Protein AF-J2A349-F1 (afdb_monomer)

Sequence (152 aa):
MTYRTTPDVPEAPQGTGTRPITNGETHMSEGTAPAAGDATSVADEAARERLRYLRGSIDNLDAALVHLLAERFKCTQQVGELKARHHLPPADPAREAAQIERLRRLAEDAKLDPAFAEKFLNFIIGEVVRHHRAIADRTQEGAAEPAEPAAG

pLDDT: mean 80.81, std 19.62, range [42.81, 98.56]

Radius of gyration: 34.26 Å; Cα contacts (8 Å, |Δi|>4): 51; chains: 1; bounding box: 74×51×106 Å

Organism: NCBI:txid1160718

InterPro domains:
  IPR002701 Chorismate mutase II, prokaryotic-type [PF01817] (54-132)
  IPR002701 Chorismate mutase II, prokaryotic-type [PS51168] (45-136)
  IPR002701 Chorismate mutase II, prokaryotic-type [SM00830] (55-135)
  IPR010951 Chorismate mutase, bacteria [TIGR01795] (48-138)
  IPR036263 Chorismate mutase type II superfamily [SSF48600] (58-144)
  IPR036979 Chorismate mutase domain superfamily [G3DSA:1.20.59.10] (39-146)
  IPR051331 Chorismate mutase-related enzymes [PTHR38041] (49-147)

Mean predicted aligned error: 15.15 Å

Secondary structure (DSSP, 8-state):
--------PPPPPP------------------PPPHHHHHHHHHHHHHHHHHHHHHHHHHHHHHHHHHHHHHHHHHHHHHHHHHHTT--S--HHHHHHHHHHHHHHHHHTT--HHHHHHHHHHHHHHHHHHHHHHHHHHHHHT-SPPPP---

Foldseek 3Di:
DDDDDDDDDDDDDDDDDDDDDDDDDPPPPPPPDPDPVVVVVVVVVVVVVVVVVVVVVVVVVVVVVVVVLVVVLVVLLVVLLVCLVVVHQLDDVVVLVVVLVVQLVVCVVVVHHSVVSSVVSVVSSVVSSVSSVVSNVVSVVVVPDDDDDDDD

Solvent-accessible surface area (backbone atoms only — not comparable to full-atom values): 9364 Å² total; per-residue (Å²): 138,83,90,79,84,86,83,86,82,89,78,85,85,89,80,90,82,92,83,83,95,74,96,68,84,82,76,80,73,77,78,75,68,78,54,73,70,54,60,50,52,52,52,54,48,53,50,51,52,52,49,52,54,53,49,56,53,49,56,53,50,52,53,52,50,52,54,54,49,53,54,51,49,53,55,50,49,54,51,21,53,52,26,38,79,68,74,44,72,63,69,53,71,71,62,49,53,53,50,45,58,53,45,34,54,54,20,53,77,67,74,40,62,36,70,56,51,43,54,54,48,53,54,55,50,52,55,49,38,53,50,18,45,57,45,32,53,54,53,54,56,71,67,64,71,75,84,77,80,84,80,130

Structure (mmCIF, N/CA/C/O backbone):
data_AF-J2A349-F1
#
_entry.id   AF-J2A349-F1
#
loop_
_atom_site.group_PDB
_atom_site.id
_atom_site.type_symbol
_atom_site.label_atom_id
_atom_site.label_alt_id
_atom_site.label_comp_id
_atom_site.label_asym_id
_atom_site.label_entity_id
_atom_site.label_seq_id
_atom_site.pdbx_PDB_ins_code
_atom_site.Cartn_x
_atom_site.Cartn_y
_atom_site.Cartn_z
_atom_site.occupancy
_atom_site.B_iso_or_equiv
_atom_site.auth_seq_id
_atom_site.auth_comp_id
_atom_site.auth_asym_id
_atom_site.auth_atom_id
_atom_site.pdbx_PDB_model_num
ATOM 1 N N . MET A 1 1 ? -15.990 -22.587 -27.183 1.00 46.72 1 MET A N 1
ATOM 2 C CA . MET A 1 1 ? -15.746 -21.491 -28.144 1.00 46.72 1 MET A CA 1
ATOM 3 C C . MET A 1 1 ? -14.398 -21.763 -28.794 1.00 46.72 1 MET A C 1
ATOM 5 O O . MET A 1 1 ? -13.382 -21.727 -28.117 1.00 46.72 1 MET A O 1
ATOM 9 N N . THR A 1 2 ? -14.416 -22.224 -30.035 1.00 45.66 2 THR A N 1
ATOM 10 C CA . THR A 1 2 ? -13.284 -22.795 -30.779 1.00 45.66 2 THR A CA 1
ATOM 11 C C . THR A 1 2 ? -12.390 -21.711 -31.386 1.00 45.66 2 THR A C 1
ATOM 13 O O . THR A 1 2 ? -12.900 -20.771 -31.989 1.00 45.66 2 THR A O 1
ATOM 16 N N . TYR A 1 3 ? -11.069 -21.867 -31.246 1.00 42.81 3 TYR A N 1
ATOM 17 C CA . TYR A 1 3 ? -10.041 -21.044 -31.893 1.00 42.81 3 TYR A CA 1
ATOM 18 C C . TYR A 1 3 ? -10.101 -21.179 -33.427 1.00 42.81 3 TYR A C 1
ATOM 20 O O . TYR A 1 3 ? -10.224 -22.286 -33.947 1.00 42.81 3 TYR A O 1
ATOM 28 N N . ARG A 1 4 ? -9.971 -20.055 -34.142 1.00 53.31 4 ARG A N 1
ATOM 29 C CA . ARG A 1 4 ? -9.765 -19.978 -35.601 1.00 53.31 4 ARG A CA 1
ATOM 30 C C . ARG A 1 4 ? -8.657 -18.945 -35.836 1.00 53.31 4 ARG A C 1
ATOM 32 O O . ARG A 1 4 ? -8.832 -17.790 -35.471 1.00 53.31 4 ARG A O 1
ATOM 39 N N . THR A 1 5 ? -7.422 -19.391 -36.059 1.00 58.47 5 THR A N 1
ATOM 40 C CA . THR A 1 5 ? -6.779 -19.580 -37.378 1.00 58.47 5 THR A CA 1
ATOM 41 C C . THR A 1 5 ? -6.541 -18.255 -38.108 1.00 58.47 5 THR A C 1
ATOM 43 O O . THR A 1 5 ? -7.474 -17.634 -38.608 1.00 58.47 5 THR A O 1
ATOM 46 N N . THR A 1 6 ? -5.269 -17.860 -38.171 1.00 64.00 6 THR A N 1
ATOM 47 C CA . THR A 1 6 ? -4.705 -16.829 -39.055 1.00 64.00 6 THR A CA 1
ATOM 48 C C . THR A 1 6 ? -4.770 -17.265 -40.523 1.00 64.00 6 THR A C 1
ATOM 50 O O . THR A 1 6 ? -4.497 -18.435 -40.792 1.00 64.00 6 THR A O 1
ATOM 53 N N . PRO A 1 7 ? -4.995 -16.348 -41.476 1.00 61.94 7 PRO A N 1
ATOM 54 C CA . PRO A 1 7 ? -4.466 -16.474 -42.832 1.00 61.94 7 PRO A CA 1
ATOM 55 C C . PRO A 1 7 ? -3.367 -15.412 -43.036 1.00 61.94 7 PRO A C 1
ATOM 57 O O . PRO A 1 7 ? -3.559 -14.246 -42.705 1.00 61.94 7 PRO A O 1
ATOM 60 N N . ASP A 1 8 ? -2.121 -15.807 -43.270 1.00 59.31 8 ASP A N 1
ATOM 61 C CA . ASP A 1 8 ? -1.534 -16.277 -44.537 1.00 59.31 8 ASP A CA 1
ATOM 62 C C . ASP A 1 8 ? -1.000 -15.104 -45.382 1.00 59.31 8 ASP A C 1
ATOM 64 O O . ASP A 1 8 ? -1.696 -14.127 -45.663 1.00 59.31 8 ASP A O 1
ATOM 68 N N . VAL A 1 9 ? 0.294 -15.187 -45.681 1.00 55.59 9 VAL A N 1
ATOM 69 C CA . VAL A 1 9 ? 1.153 -14.146 -46.258 1.00 55.59 9 VAL A CA 1
ATOM 70 C C . VAL A 1 9 ? 1.230 -14.368 -47.768 1.00 55.59 9 VAL A C 1
ATOM 72 O O . VAL A 1 9 ? 1.550 -15.482 -48.173 1.00 55.59 9 VAL A O 1
ATOM 75 N N . PRO A 1 10 ? 1.037 -13.353 -48.628 1.00 64.44 10 PRO A N 1
ATOM 76 C CA . PRO A 1 10 ? 1.368 -13.504 -50.038 1.00 64.44 10 PRO A CA 1
ATOM 77 C C . PRO A 1 10 ? 2.853 -13.210 -50.313 1.00 64.44 10 PRO A C 1
ATOM 79 O O . PRO A 1 10 ? 3.371 -12.132 -50.016 1.00 64.44 10 PRO A O 1
ATOM 82 N N . GLU A 1 11 ? 3.503 -14.215 -50.898 1.00 47.06 11 GLU A N 1
ATOM 83 C CA . GLU A 1 11 ? 4.875 -14.265 -51.409 1.00 47.06 11 GLU A CA 1
ATOM 84 C C . GLU A 1 11 ? 5.053 -13.453 -52.720 1.00 47.06 11 GLU A C 1
ATOM 86 O O . GLU A 1 11 ? 4.093 -13.127 -53.418 1.00 47.06 11 GLU A O 1
ATOM 91 N N . ALA A 1 12 ? 6.306 -13.098 -53.022 1.00 45.59 12 ALA A N 1
ATOM 92 C CA . ALA A 1 12 ? 6.779 -12.123 -54.015 1.00 45.59 12 ALA A CA 1
ATOM 93 C C . ALA A 1 12 ? 6.491 -12.439 -55.502 1.00 45.59 12 ALA A C 1
ATOM 95 O O . ALA A 1 12 ? 6.299 -13.596 -55.869 1.00 45.59 12 ALA A O 1
ATOM 96 N N . PRO A 1 13 ? 6.679 -11.458 -56.410 1.00 59.59 13 PRO A N 1
ATOM 97 C CA . PRO A 1 13 ? 7.117 -11.750 -57.768 1.00 59.59 13 PRO A CA 1
ATOM 98 C C . PRO A 1 13 ? 8.617 -11.488 -57.959 1.00 59.59 13 PRO A C 1
ATOM 100 O O . PRO A 1 13 ? 9.146 -10.408 -57.689 1.00 59.59 13 PRO A O 1
ATOM 103 N N . GLN A 1 14 ? 9.282 -12.513 -58.487 1.00 51.88 14 GLN A N 1
ATOM 104 C CA . GLN A 1 14 ? 10.631 -12.462 -59.030 1.00 51.88 14 GLN A CA 1
ATOM 105 C C . GLN A 1 14 ? 10.655 -11.668 -60.342 1.00 51.88 14 GLN A C 1
ATOM 107 O O . GLN A 1 14 ? 9.810 -11.871 -61.213 1.00 51.88 14 GLN A O 1
ATOM 112 N N . GLY A 1 15 ? 11.651 -10.795 -60.497 1.00 49.06 15 GLY A N 1
ATOM 113 C CA . GLY A 1 15 ? 11.895 -10.027 -61.716 1.00 49.06 15 GLY A CA 1
ATOM 114 C C . GLY A 1 15 ? 13.351 -10.148 -62.151 1.00 49.06 15 GLY A C 1
ATOM 115 O O . GLY A 1 15 ? 14.225 -9.463 -61.632 1.00 49.06 15 GLY A O 1
ATOM 116 N N . THR A 1 16 ? 13.601 -11.036 -63.109 1.00 49.34 16 THR A N 1
ATOM 117 C CA . THR A 1 16 ? 14.862 -11.194 -63.840 1.00 49.34 16 THR A CA 1
ATOM 118 C C . THR A 1 16 ? 15.054 -10.051 -64.838 1.00 49.34 16 THR A C 1
ATOM 120 O O . THR A 1 16 ? 14.185 -9.823 -65.680 1.00 49.34 16 THR A O 1
ATOM 123 N N . GLY A 1 17 ? 16.208 -9.380 -64.808 1.00 45.69 17 GLY A N 1
ATOM 124 C CA . GLY A 1 17 ? 16.554 -8.336 -65.775 1.00 45.69 17 GLY A CA 1
ATOM 125 C C . GLY A 1 17 ? 18.056 -8.076 -65.843 1.00 45.69 17 GLY A C 1
ATOM 126 O O . GLY A 1 17 ? 18.565 -7.155 -65.219 1.00 45.69 17 GLY A O 1
ATOM 127 N N . THR A 1 18 ? 18.774 -8.895 -66.607 1.00 51.00 18 THR A N 1
ATOM 128 C CA . THR A 1 18 ? 20.188 -8.701 -66.963 1.00 51.00 18 THR A CA 1
ATOM 129 C C . THR A 1 18 ? 20.294 -7.865 -68.238 1.00 51.00 18 THR A C 1
ATOM 131 O O . THR A 1 18 ? 19.811 -8.366 -69.245 1.00 51.00 18 THR A O 1
ATOM 134 N N . ARG A 1 19 ? 20.958 -6.686 -68.227 1.00 48.28 19 ARG A N 1
ATOM 135 C CA . ARG A 1 19 ? 21.780 -6.056 -69.313 1.00 48.28 19 ARG A CA 1
ATOM 136 C C . ARG A 1 19 ? 22.609 -4.870 -68.732 1.00 48.28 19 ARG A C 1
ATOM 138 O O . ARG A 1 19 ? 22.368 -4.493 -67.594 1.00 48.28 19 ARG A O 1
ATOM 145 N N . PRO A 1 20 ? 23.542 -4.257 -69.488 1.00 48.19 20 PRO A N 1
ATOM 146 C CA . PRO A 1 20 ? 24.956 -4.592 -69.578 1.00 48.19 20 PRO A CA 1
ATOM 147 C C . PRO A 1 20 ? 25.880 -3.610 -68.821 1.00 48.19 20 PRO A C 1
ATOM 149 O O . PRO A 1 20 ? 25.539 -2.472 -68.525 1.00 48.19 20 PRO A O 1
ATOM 152 N N . ILE A 1 21 ? 27.091 -4.097 -68.574 1.00 55.09 21 ILE A N 1
ATOM 153 C CA . ILE A 1 21 ? 28.282 -3.419 -68.048 1.00 55.09 21 ILE A CA 1
ATOM 154 C C . ILE A 1 21 ? 28.663 -2.164 -68.854 1.00 55.09 21 ILE A C 1
ATOM 156 O O . ILE A 1 21 ? 28.990 -2.256 -70.036 1.00 55.09 21 ILE A O 1
ATOM 160 N N . THR A 1 22 ? 28.702 -1.010 -68.181 1.00 52.97 22 THR A N 1
ATOM 161 C CA . THR A 1 22 ? 29.439 0.188 -68.608 1.00 52.97 22 THR A CA 1
ATOM 162 C C . THR A 1 22 ? 30.471 0.530 -67.538 1.00 52.97 22 THR A C 1
ATOM 164 O O . THR A 1 22 ? 30.115 0.761 -66.384 1.00 52.97 22 THR A O 1
ATOM 167 N N . ASN A 1 23 ? 31.745 0.543 -67.927 1.00 50.00 23 ASN A N 1
ATOM 168 C CA . ASN A 1 23 ? 32.864 0.944 -67.080 1.00 50.00 23 ASN A CA 1
ATOM 169 C C . ASN A 1 23 ? 32.753 2.437 -66.744 1.00 50.00 23 ASN A C 1
ATOM 171 O O . ASN A 1 23 ? 32.949 3.281 -67.615 1.00 50.00 23 ASN A O 1
ATOM 175 N N . GLY A 1 24 ? 32.451 2.735 -65.483 1.00 44.97 24 GLY A N 1
ATOM 176 C CA . GLY A 1 24 ? 32.545 4.059 -64.880 1.00 44.97 24 GLY A CA 1
ATOM 177 C C . GLY A 1 24 ? 33.247 3.914 -63.536 1.00 44.97 24 GLY A C 1
ATOM 178 O O . GLY A 1 24 ? 32.660 3.406 -62.589 1.00 44.97 24 GLY A O 1
ATOM 179 N N . GLU A 1 25 ? 34.531 4.255 -63.539 1.00 43.34 25 GLU A N 1
ATOM 180 C CA . GLU A 1 25 ? 35.438 4.528 -62.420 1.00 43.34 25 GLU A CA 1
ATOM 181 C C . GLU A 1 25 ? 34.861 4.317 -61.010 1.00 43.34 25 GLU A C 1
ATOM 183 O O . GLU A 1 25 ? 34.172 5.159 -60.435 1.00 43.34 25 GLU A O 1
ATOM 188 N N . THR A 1 26 ? 35.213 3.170 -60.431 1.00 43.03 26 THR A N 1
ATOM 189 C CA . THR A 1 26 ? 35.009 2.843 -59.024 1.00 43.03 26 THR A CA 1
ATOM 190 C C . THR A 1 26 ? 35.851 3.786 -58.165 1.00 43.03 26 THR A C 1
ATOM 192 O O . THR A 1 26 ? 37.016 3.519 -57.871 1.00 43.03 26 THR A O 1
ATOM 195 N N . HIS A 1 27 ? 35.265 4.901 -57.738 1.00 47.12 27 HIS A N 1
ATOM 196 C CA . HIS A 1 27 ? 35.759 5.620 -56.574 1.00 47.12 27 HIS A CA 1
ATOM 197 C C . HIS A 1 27 ? 35.463 4.725 -55.364 1.00 47.12 27 HIS A C 1
ATOM 199 O O . HIS A 1 27 ? 34.325 4.637 -54.900 1.00 47.12 27 HIS A O 1
ATOM 205 N N . MET A 1 28 ? 36.474 3.976 -54.917 1.00 44.72 28 MET A N 1
ATOM 206 C CA . MET A 1 28 ? 36.431 3.200 -53.679 1.00 44.72 28 MET A CA 1
ATOM 207 C C . MET A 1 28 ? 36.285 4.192 -52.522 1.00 44.72 28 MET A C 1
ATOM 209 O O . MET A 1 28 ? 37.267 4.675 -51.971 1.00 44.72 28 MET A O 1
ATOM 213 N N . SER A 1 29 ? 35.043 4.551 -52.198 1.00 51.72 29 SER A N 1
ATOM 214 C CA . SER A 1 29 ? 34.715 5.197 -50.935 1.00 51.72 29 SER A CA 1
ATOM 215 C C . SER A 1 29 ? 34.951 4.157 -49.850 1.00 51.72 29 SER A C 1
ATOM 217 O O . SER A 1 29 ? 34.158 3.227 -49.704 1.00 51.72 29 SER A O 1
ATOM 219 N N . GLU A 1 30 ? 36.065 4.288 -49.133 1.00 46.09 30 GLU A N 1
ATOM 220 C CA . GLU A 1 30 ? 36.337 3.521 -47.925 1.00 46.09 30 GLU A CA 1
ATOM 221 C C . GLU A 1 30 ? 35.109 3.597 -47.014 1.00 46.09 30 GLU A C 1
ATOM 223 O O . GLU A 1 30 ? 34.700 4.667 -46.557 1.00 46.09 30 GLU A O 1
ATOM 228 N N . GLY A 1 31 ? 34.476 2.445 -46.796 1.00 54.47 31 GLY A N 1
ATOM 229 C CA . GLY A 1 31 ? 33.510 2.282 -45.728 1.00 54.47 31 GLY A CA 1
ATOM 230 C C . GLY A 1 31 ? 34.265 2.420 -44.418 1.00 54.47 31 GLY A C 1
ATOM 231 O O . GLY A 1 31 ? 34.817 1.441 -43.919 1.00 54.47 31 GLY A O 1
ATOM 232 N N . THR A 1 32 ? 34.325 3.641 -43.891 1.00 55.38 32 THR A N 1
ATOM 233 C CA . THR A 1 32 ? 34.768 3.913 -42.526 1.00 55.38 32 THR A CA 1
ATOM 234 C C . THR A 1 32 ? 33.906 3.073 -41.594 1.00 55.38 32 THR A C 1
ATOM 236 O O . THR A 1 32 ? 32.730 3.368 -41.379 1.00 55.38 32 THR A O 1
ATOM 239 N N . ALA A 1 33 ? 34.480 1.990 -41.070 1.00 57.00 33 ALA A N 1
ATOM 240 C CA . ALA A 1 33 ? 33.890 1.264 -39.958 1.00 57.00 33 ALA A CA 1
ATOM 241 C C . ALA A 1 33 ? 33.640 2.272 -38.824 1.00 57.00 33 ALA A C 1
ATOM 243 O O . ALA A 1 33 ? 34.525 3.099 -38.570 1.00 57.00 33 ALA A O 1
ATOM 244 N N . PRO A 1 34 ? 32.471 2.248 -38.157 1.00 55.84 34 PRO A N 1
ATOM 245 C CA . PRO A 1 34 ? 32.210 3.172 -37.066 1.00 55.84 34 PRO A CA 1
ATOM 246 C C . PRO A 1 34 ? 33.321 2.990 -36.034 1.00 55.84 34 PRO A C 1
ATOM 248 O O . PRO A 1 34 ? 33.527 1.892 -35.509 1.00 55.84 34 PRO A O 1
ATOM 251 N N . ALA A 1 35 ? 34.091 4.054 -35.803 1.00 56.81 35 ALA A N 1
ATOM 252 C CA . ALA A 1 35 ? 35.127 4.054 -34.787 1.00 56.81 35 ALA A CA 1
ATOM 253 C C . ALA A 1 35 ? 34.483 3.609 -33.467 1.00 56.81 35 ALA A C 1
ATOM 255 O O . ALA A 1 35 ? 33.395 4.067 -33.130 1.00 56.81 35 ALA A O 1
ATOM 256 N N . ALA A 1 36 ? 35.126 2.710 -32.719 1.00 59.00 36 ALA A N 1
ATOM 257 C CA . ALA A 1 36 ? 34.541 2.054 -31.541 1.00 59.00 36 ALA A CA 1
ATOM 258 C C . ALA A 1 36 ? 33.946 3.018 -30.479 1.00 59.00 36 ALA A C 1
ATOM 260 O O . ALA A 1 36 ? 33.081 2.622 -29.696 1.00 59.00 36 ALA A O 1
ATOM 261 N N . GLY A 1 37 ? 34.364 4.291 -30.471 1.00 58.53 37 GLY A N 1
ATOM 262 C CA . GLY A 1 37 ? 33.769 5.349 -29.645 1.00 58.53 37 GLY A CA 1
ATOM 263 C C . GLY A 1 37 ? 32.345 5.765 -30.049 1.00 58.53 37 GLY A C 1
ATOM 264 O O . GLY A 1 37 ? 31.553 6.122 -29.183 1.00 58.53 37 GLY A O 1
ATOM 265 N N . ASP A 1 38 ? 31.985 5.658 -31.328 1.00 61.47 38 ASP A N 1
ATOM 266 C CA . ASP A 1 38 ? 30.671 6.052 -31.854 1.00 61.47 38 ASP A CA 1
ATOM 267 C C . ASP A 1 38 ? 29.601 4.985 -31.556 1.00 61.47 38 ASP A C 1
ATOM 269 O O . ASP A 1 38 ? 28.507 5.285 -31.085 1.00 61.47 38 ASP A O 1
ATOM 273 N N . ALA A 1 39 ? 29.963 3.703 -31.675 1.00 63.75 39 ALA A N 1
ATOM 274 C CA . ALA A 1 39 ? 29.089 2.589 -31.291 1.00 63.75 39 ALA A CA 1
ATOM 275 C C . ALA A 1 39 ? 28.780 2.565 -29.779 1.00 63.75 39 ALA A C 1
ATOM 277 O O . ALA A 1 39 ? 27.671 2.214 -29.376 1.00 63.75 39 ALA A O 1
ATOM 278 N N . THR A 1 40 ? 29.745 2.973 -28.947 1.00 69.44 40 THR A N 1
ATOM 279 C CA . THR A 1 40 ? 29.574 3.070 -27.486 1.00 69.44 40 THR A CA 1
ATOM 280 C C . THR A 1 40 ? 28.635 4.228 -27.121 1.00 69.44 40 THR A C 1
ATOM 282 O O . THR A 1 40 ? 27.696 4.046 -26.354 1.00 69.44 40 THR A O 1
ATOM 285 N N . SER A 1 41 ? 28.812 5.390 -27.759 1.00 77.44 41 SER A N 1
ATOM 286 C CA . SER A 1 41 ? 27.931 6.564 -27.640 1.00 77.44 41 SER A CA 1
ATOM 287 C C . SER A 1 41 ? 26.468 6.256 -28.006 1.00 77.44 41 SER A C 1
ATOM 289 O O . SER A 1 41 ? 25.541 6.624 -27.277 1.00 77.44 41 SER A O 1
ATOM 291 N N . VAL A 1 42 ? 26.249 5.518 -29.099 1.00 76.75 42 VAL A N 1
ATOM 292 C CA . VAL A 1 42 ? 24.906 5.116 -29.548 1.00 76.75 42 VAL A CA 1
ATOM 293 C C . VAL A 1 42 ? 24.261 4.110 -28.585 1.00 76.75 42 VAL A C 1
ATOM 295 O O . VAL A 1 42 ? 23.072 4.231 -28.283 1.00 76.75 42 VAL A O 1
ATOM 298 N N . ALA A 1 43 ? 25.027 3.150 -28.055 1.00 79.88 43 ALA A N 1
ATOM 299 C CA . ALA A 1 43 ? 24.533 2.209 -27.047 1.00 79.88 43 ALA A CA 1
ATOM 300 C C . ALA A 1 43 ? 24.120 2.921 -25.744 1.00 79.88 43 ALA A C 1
ATOM 302 O O . ALA A 1 43 ? 23.075 2.603 -25.169 1.00 79.88 43 ALA A O 1
ATOM 303 N N . ASP A 1 44 ? 24.883 3.933 -25.327 1.00 88.88 44 ASP A N 1
ATOM 304 C CA . ASP A 1 44 ? 24.580 4.744 -24.147 1.00 88.88 44 ASP A CA 1
ATOM 305 C C . ASP A 1 44 ? 23.337 5.629 -24.343 1.00 88.88 44 ASP A C 1
ATOM 307 O O . ASP A 1 44 ? 22.570 5.839 -23.400 1.00 88.88 44 ASP A O 1
ATOM 311 N N . GLU A 1 45 ? 23.093 6.150 -25.550 1.00 92.94 45 GLU A N 1
ATOM 312 C CA . GLU A 1 45 ? 21.854 6.878 -25.864 1.00 92.94 45 GLU A CA 1
ATOM 313 C C . GLU A 1 45 ? 20.635 5.944 -25.863 1.00 92.94 45 GLU A C 1
ATOM 315 O O . GLU A 1 45 ? 19.636 6.245 -25.205 1.00 92.94 45 GLU A O 1
ATOM 320 N N . ALA A 1 46 ? 20.731 4.771 -26.496 1.00 93.69 46 ALA A N 1
ATOM 321 C CA . ALA A 1 46 ? 19.653 3.780 -26.498 1.00 93.69 46 ALA A CA 1
ATOM 322 C C . ALA A 1 46 ? 19.312 3.297 -25.074 1.00 93.69 46 ALA A C 1
ATOM 324 O O . ALA A 1 46 ? 18.139 3.170 -24.707 1.00 93.69 46 ALA A O 1
ATOM 325 N N . ALA A 1 47 ? 20.328 3.088 -24.228 1.00 95.94 47 ALA A N 1
ATOM 326 C CA . ALA A 1 47 ? 20.135 2.759 -22.819 1.00 95.94 47 ALA A CA 1
ATOM 327 C C . ALA A 1 47 ? 19.437 3.897 -22.050 1.00 95.94 47 ALA A C 1
ATOM 329 O O . ALA A 1 47 ? 18.510 3.641 -21.274 1.00 95.94 47 ALA A O 1
ATOM 330 N N . ARG A 1 48 ? 19.826 5.160 -22.288 1.00 96.69 48 ARG A N 1
ATOM 331 C CA . ARG A 1 48 ? 19.190 6.341 -21.675 1.00 96.69 48 ARG A CA 1
ATOM 332 C C . ARG A 1 48 ? 17.737 6.508 -22.108 1.00 96.69 48 ARG A C 1
ATOM 334 O O . ARG A 1 48 ? 16.888 6.836 -21.277 1.00 96.69 48 ARG A O 1
ATOM 341 N N . GLU A 1 49 ? 17.418 6.266 -23.373 1.00 97.25 49 GLU A N 1
ATOM 342 C CA . GLU A 1 49 ? 16.039 6.278 -23.862 1.00 97.25 49 GLU A CA 1
ATOM 343 C C . GLU A 1 49 ? 15.199 5.172 -23.214 1.00 97.25 49 GLU A C 1
ATOM 345 O O . GLU A 1 49 ? 14.126 5.448 -22.667 1.00 97.25 49 GLU A O 1
ATOM 350 N N . ARG A 1 50 ? 15.720 3.940 -23.161 1.00 97.56 50 ARG A N 1
ATOM 351 C CA . ARG A 1 50 ? 15.028 2.826 -22.504 1.00 97.56 50 ARG A CA 1
ATOM 352 C C . ARG A 1 50 ? 14.779 3.101 -21.022 1.00 97.56 50 ARG A C 1
ATOM 354 O O . ARG A 1 50 ? 13.691 2.812 -20.523 1.00 97.56 50 ARG A O 1
ATOM 361 N N . LEU A 1 51 ? 15.753 3.689 -20.330 1.00 97.81 51 LEU A N 1
ATOM 362 C CA . LEU A 1 51 ? 15.616 4.083 -18.932 1.00 97.81 51 LEU A CA 1
ATOM 363 C C . LEU A 1 51 ? 14.525 5.145 -18.741 1.00 97.81 51 LEU A C 1
ATOM 365 O O . LEU A 1 51 ? 13.718 5.017 -17.820 1.00 97.81 51 LEU A O 1
ATOM 369 N N . ARG A 1 52 ? 14.463 6.164 -19.610 1.00 98.25 52 ARG A N 1
ATOM 370 C CA . ARG A 1 52 ? 13.397 7.183 -19.575 1.00 98.25 52 ARG A CA 1
ATOM 371 C C . ARG A 1 52 ? 12.016 6.557 -19.751 1.00 98.25 52 ARG A C 1
ATOM 373 O O . ARG A 1 52 ? 11.119 6.854 -18.969 1.00 98.25 52 ARG A O 1
ATOM 380 N N . TYR A 1 53 ? 11.864 5.649 -20.713 1.00 98.12 53 TYR A N 1
ATOM 381 C CA . TYR A 1 53 ? 10.603 4.940 -20.937 1.00 98.12 53 TYR A CA 1
ATOM 382 C C . TYR A 1 53 ? 10.165 4.117 -19.713 1.00 98.12 53 TYR A C 1
ATOM 384 O O . TYR A 1 53 ? 9.005 4.166 -19.299 1.00 98.12 53 TYR A O 1
ATOM 392 N N . LEU A 1 54 ? 11.094 3.362 -19.116 1.00 98.44 54 LEU A N 1
ATOM 393 C CA . LEU A 1 54 ? 10.800 2.545 -17.936 1.00 98.44 54 LEU A CA 1
ATOM 394 C C . LEU A 1 54 ? 10.417 3.410 -16.734 1.00 98.44 54 LEU A C 1
ATOM 396 O O . LEU A 1 54 ? 9.461 3.082 -16.039 1.00 98.44 54 LEU A O 1
ATOM 400 N N . ARG A 1 55 ? 11.106 4.536 -16.523 1.00 98.56 55 ARG A N 1
ATOM 401 C CA . ARG A 1 55 ? 10.766 5.490 -15.458 1.00 98.56 55 ARG A CA 1
ATOM 402 C C . ARG A 1 55 ? 9.387 6.106 -15.656 1.00 98.56 55 ARG A C 1
ATOM 404 O O . ARG A 1 55 ? 8.605 6.080 -14.722 1.00 98.56 55 ARG A O 1
ATOM 411 N N . GLY A 1 56 ? 9.032 6.506 -16.877 1.00 98.56 56 GLY A N 1
ATOM 412 C CA . GLY A 1 56 ? 7.668 6.967 -17.155 1.00 98.56 56 GLY A CA 1
ATOM 413 C C . GLY A 1 56 ? 6.603 5.897 -16.878 1.00 98.56 56 GLY A C 1
ATOM 414 O O . GLY A 1 56 ? 5.500 6.209 -16.440 1.00 98.56 56 GLY A O 1
ATOM 415 N N . SER A 1 57 ? 6.929 4.614 -17.077 1.00 98.44 57 SER A N 1
ATOM 416 C CA . SER A 1 57 ? 6.030 3.514 -16.701 1.00 98.44 57 SER A CA 1
ATOM 417 C C . SER A 1 57 ? 5.893 3.374 -15.180 1.00 98.44 57 SER A C 1
ATOM 419 O O . SER A 1 57 ? 4.789 3.133 -14.699 1.00 98.44 57 SER A O 1
ATOM 421 N N . ILE A 1 58 ? 6.987 3.549 -14.432 1.00 98.38 58 ILE A N 1
ATOM 422 C CA . ILE A 1 58 ? 6.987 3.557 -12.960 1.00 98.38 58 ILE A CA 1
ATOM 423 C C . ILE A 1 58 ? 6.137 4.720 -12.439 1.00 98.38 58 ILE A C 1
ATOM 425 O O . ILE A 1 58 ? 5.235 4.482 -11.646 1.00 98.38 58 ILE A O 1
ATOM 429 N N . ASP A 1 59 ? 6.329 5.932 -12.962 1.00 98.44 59 ASP A N 1
ATOM 430 C CA . ASP A 1 59 ? 5.575 7.118 -12.537 1.00 98.44 59 ASP A CA 1
ATOM 431 C C . ASP A 1 59 ? 4.055 6.922 -12.709 1.00 98.44 59 ASP A C 1
ATOM 433 O O . ASP A 1 59 ? 3.256 7.288 -11.845 1.00 98.44 59 ASP A O 1
ATOM 437 N N . ASN A 1 60 ? 3.640 6.277 -13.805 1.00 98.44 60 ASN A N 1
ATOM 438 C CA . ASN A 1 60 ? 2.234 5.942 -14.044 1.00 98.44 60 ASN A CA 1
ATOM 439 C C . ASN A 1 60 ? 1.692 4.908 -13.041 1.00 98.44 60 ASN A C 1
ATOM 441 O O . ASN A 1 60 ? 0.546 5.019 -12.597 1.00 98.44 60 ASN A O 1
ATOM 445 N N . LEU A 1 61 ? 2.493 3.896 -12.688 1.00 98.31 61 LEU A N 1
ATOM 446 C CA . LEU A 1 61 ? 2.118 2.906 -11.674 1.00 98.31 61 LEU A CA 1
ATOM 447 C C . LEU A 1 61 ? 2.013 3.552 -10.291 1.00 98.31 61 LEU A C 1
ATOM 449 O O . LEU A 1 61 ? 1.054 3.281 -9.570 1.00 98.31 61 LEU A O 1
ATOM 453 N N . ASP A 1 62 ? 2.936 4.446 -9.950 1.00 98.19 62 ASP A N 1
ATOM 454 C CA . ASP A 1 62 ? 2.936 5.171 -8.681 1.00 98.19 62 A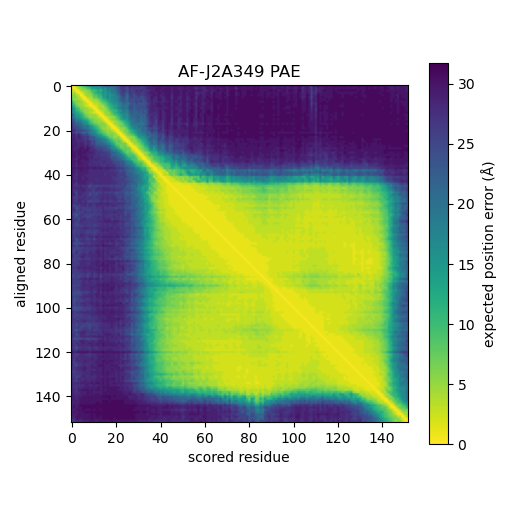SP A CA 1
ATOM 455 C C . ASP A 1 62 ? 1.698 6.067 -8.553 1.00 98.19 62 ASP A C 1
ATOM 457 O O . ASP A 1 62 ? 1.028 6.060 -7.516 1.00 98.19 62 ASP A O 1
ATOM 461 N N . ALA A 1 63 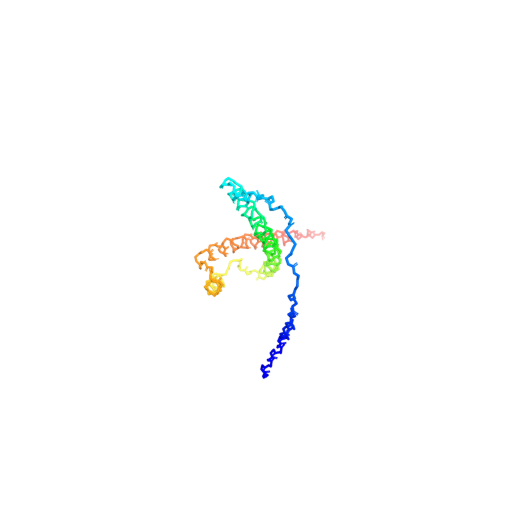? 1.308 6.762 -9.627 1.00 98.38 63 ALA A N 1
ATOM 462 C CA . ALA A 1 63 ? 0.063 7.528 -9.658 1.00 98.38 63 ALA A CA 1
ATOM 463 C C . ALA A 1 63 ? -1.168 6.635 -9.405 1.00 98.38 63 ALA A C 1
ATOM 465 O O . ALA A 1 63 ? -2.029 6.966 -8.583 1.00 98.38 63 ALA A O 1
ATOM 466 N N . ALA A 1 64 ? -1.237 5.470 -10.058 1.00 98.38 64 ALA A N 1
ATOM 467 C CA . ALA A 1 64 ? -2.318 4.513 -9.839 1.00 98.38 64 ALA A CA 1
ATOM 468 C C . ALA A 1 64 ? -2.339 3.987 -8.393 1.00 98.38 64 ALA A C 1
ATOM 470 O O . ALA A 1 64 ? -3.407 3.913 -7.782 1.00 98.38 64 ALA A O 1
ATOM 471 N N . LEU A 1 65 ? -1.174 3.675 -7.816 1.00 96.94 65 LEU A N 1
ATOM 472 C CA . LEU A 1 65 ? -1.050 3.237 -6.424 1.00 96.94 65 LEU A CA 1
ATOM 473 C C . LEU A 1 65 ? -1.577 4.295 -5.449 1.00 96.94 65 LEU A C 1
ATOM 475 O O . LEU A 1 65 ? -2.342 3.956 -4.545 1.00 96.94 65 LEU A O 1
ATOM 479 N N . VAL A 1 66 ? -1.234 5.570 -5.649 1.00 97.25 66 VAL A N 1
ATOM 480 C CA . VAL A 1 66 ? -1.728 6.674 -4.809 1.00 97.25 66 VAL A CA 1
ATOM 481 C C . VAL A 1 66 ? -3.250 6.789 -4.886 1.00 97.25 66 VAL A C 1
ATOM 483 O O . VAL A 1 66 ? -3.908 6.895 -3.849 1.00 97.25 66 VAL A O 1
ATOM 486 N N . HIS A 1 67 ? -3.834 6.712 -6.083 1.00 98.12 67 HIS A N 1
ATOM 487 C CA . HIS A 1 67 ? -5.289 6.751 -6.239 1.00 98.12 67 HIS A CA 1
ATOM 488 C C . HIS A 1 67 ? -5.984 5.562 -5.560 1.00 98.12 67 HIS A C 1
ATOM 490 O O . HIS A 1 67 ? -6.970 5.752 -4.847 1.00 98.12 67 HIS A O 1
ATOM 496 N N . LEU A 1 68 ? -5.447 4.348 -5.707 1.00 97.38 68 LEU A N 1
ATOM 497 C CA . LEU A 1 68 ? -5.985 3.156 -5.046 1.00 97.38 68 LEU A CA 1
ATOM 498 C C . LEU A 1 68 ? -5.902 3.258 -3.519 1.00 97.38 68 LEU A C 1
ATOM 500 O O . LEU A 1 68 ? -6.845 2.882 -2.819 1.00 97.38 68 LEU A O 1
ATOM 504 N N . LEU A 1 69 ? -4.797 3.789 -2.991 1.00 96.56 69 LEU A N 1
ATOM 505 C CA . LEU A 1 69 ? -4.651 4.040 -1.560 1.00 96.56 69 LEU A CA 1
ATOM 506 C C . LEU A 1 69 ? -5.662 5.077 -1.074 1.00 96.56 69 LEU A C 1
ATOM 508 O O . LEU A 1 69 ? -6.291 4.848 -0.042 1.00 96.56 69 LEU A O 1
ATOM 512 N N . ALA A 1 70 ? -5.868 6.171 -1.811 1.00 97.00 70 ALA A N 1
ATOM 513 C CA . ALA A 1 70 ? -6.848 7.194 -1.455 1.00 97.00 70 ALA A CA 1
ATOM 514 C C . ALA A 1 70 ? -8.262 6.602 -1.328 1.00 97.00 70 ALA A C 1
ATOM 516 O O . ALA A 1 70 ? -8.931 6.816 -0.315 1.00 97.00 70 ALA A O 1
ATOM 517 N N . GLU A 1 71 ? -8.688 5.792 -2.300 1.00 98.25 71 GLU A N 1
ATOM 518 C CA . GLU A 1 71 ? -9.981 5.102 -2.236 1.00 98.25 71 GLU A CA 1
ATOM 519 C C . GLU A 1 71 ? -10.045 4.104 -1.075 1.00 98.25 71 GLU A C 1
ATOM 521 O O . GLU A 1 71 ? -11.013 4.092 -0.310 1.00 98.25 71 GLU A O 1
ATOM 526 N N . ARG A 1 72 ? -8.981 3.323 -0.855 1.00 96.44 72 ARG A N 1
ATOM 527 C CA . ARG A 1 72 ? -8.904 2.411 0.294 1.00 96.44 72 ARG A CA 1
ATOM 528 C C . ARG A 1 72 ? -9.059 3.169 1.614 1.00 96.44 72 ARG A C 1
ATOM 530 O O . ARG A 1 72 ? -9.789 2.711 2.495 1.00 96.44 72 ARG A O 1
ATOM 537 N N . PHE A 1 73 ? -8.401 4.319 1.759 1.00 96.19 73 PHE A N 1
ATOM 538 C CA . PHE A 1 73 ? -8.486 5.129 2.968 1.00 96.19 73 PHE A CA 1
ATOM 539 C C . PHE A 1 73 ? -9.887 5.707 3.181 1.00 96.19 73 PHE A C 1
ATOM 541 O O . PHE A 1 73 ? -10.366 5.644 4.314 1.00 96.19 73 PHE A O 1
ATOM 548 N N . LYS A 1 74 ? -10.586 6.156 2.128 1.00 96.94 74 LYS A N 1
ATOM 549 C CA . LYS A 1 74 ? -12.001 6.569 2.221 1.00 96.94 74 LYS A CA 1
ATOM 550 C C . LYS A 1 74 ? -12.878 5.453 2.787 1.00 96.94 74 LYS A C 1
ATOM 552 O O . LYS A 1 74 ? -13.598 5.675 3.759 1.00 96.94 74 LYS A O 1
ATOM 557 N N . CYS A 1 75 ? -12.760 4.234 2.256 1.00 97.19 75 CYS A N 1
ATOM 558 C CA . CYS A 1 75 ? -13.492 3.085 2.796 1.00 97.19 75 CYS A CA 1
ATOM 559 C C . CYS A 1 75 ? -13.143 2.838 4.269 1.00 97.19 75 CYS A C 1
ATOM 561 O O . CYS A 1 75 ? -14.025 2.595 5.090 1.00 97.19 75 CYS A O 1
ATOM 563 N N . THR A 1 76 ? -11.861 2.922 4.639 1.00 95.94 76 THR A N 1
ATOM 564 C CA . THR A 1 76 ? -11.475 2.717 6.039 1.00 95.94 76 THR A CA 1
ATOM 565 C C . THR A 1 76 ? -11.970 3.824 6.966 1.00 95.94 76 THR A C 1
ATOM 567 O O . THR A 1 76 ? -12.289 3.515 8.107 1.00 95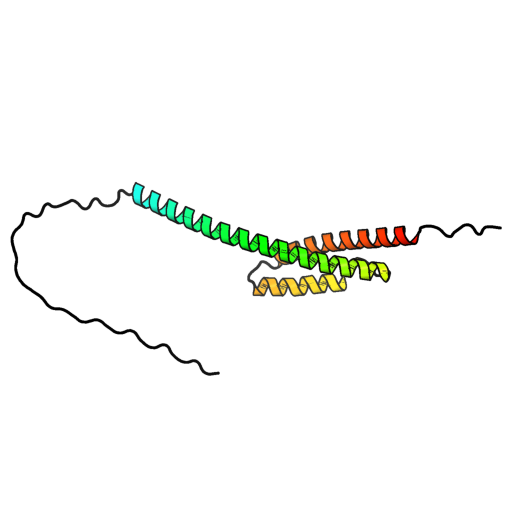.94 76 THR A O 1
ATOM 570 N N . GLN A 1 77 ? -12.101 5.072 6.512 1.00 95.75 77 GLN A N 1
ATOM 571 C CA . GLN A 1 77 ? -12.704 6.145 7.311 1.00 95.75 77 GLN A CA 1
ATOM 572 C C . GLN A 1 77 ? -14.168 5.829 7.623 1.00 95.75 77 GLN A C 1
ATOM 574 O O . GLN A 1 77 ? -14.548 5.850 8.789 1.00 95.75 77 GLN A O 1
ATOM 579 N N . GLN A 1 78 ? -14.940 5.399 6.622 1.00 97.44 78 GLN A N 1
ATOM 580 C CA . GLN A 1 78 ? -16.331 4.968 6.808 1.00 97.44 78 GLN A CA 1
ATOM 581 C C . GLN A 1 78 ? -16.449 3.783 7.778 1.00 97.44 78 GLN A C 1
ATOM 583 O O . GLN A 1 78 ? -17.338 3.754 8.628 1.00 97.44 78 GLN A O 1
ATOM 588 N N . VAL A 1 79 ? -15.526 2.815 7.699 1.00 96.81 79 VAL A N 1
ATOM 589 C CA . VAL A 1 79 ? -15.440 1.724 8.687 1.00 96.81 79 VAL A CA 1
ATOM 590 C C . VAL A 1 79 ? -15.146 2.275 10.083 1.00 96.81 79 VAL A C 1
ATOM 592 O O . VAL A 1 79 ? -15.746 1.815 11.048 1.00 96.81 79 VAL A O 1
ATOM 595 N N . GLY A 1 80 ? -14.252 3.257 10.206 1.00 95.88 80 GLY A N 1
ATOM 596 C CA . GLY A 1 80 ? -13.924 3.906 11.476 1.00 95.88 80 GLY A CA 1
ATOM 597 C C . GLY A 1 80 ? -15.118 4.634 12.089 1.00 95.88 80 GLY A C 1
ATOM 598 O O . GLY A 1 80 ? -15.407 4.445 13.265 1.00 95.88 80 GLY A O 1
ATOM 599 N N . GLU A 1 81 ? -15.858 5.398 11.286 1.00 96.25 81 GLU A N 1
ATOM 600 C CA . GLU A 1 81 ? -17.093 6.079 11.697 1.00 96.25 81 GLU A CA 1
ATOM 601 C C . GLU A 1 81 ? -18.179 5.089 12.121 1.00 96.25 81 GLU A C 1
ATOM 603 O O . GLU A 1 81 ? -18.874 5.303 13.113 1.00 96.25 81 GLU A O 1
ATOM 608 N N . LEU A 1 82 ? -18.336 3.986 11.382 1.00 96.75 82 LEU A N 1
ATOM 609 C CA . LEU A 1 82 ? -19.254 2.914 11.753 1.00 96.75 82 LEU A CA 1
ATOM 610 C C . LEU A 1 82 ? -18.846 2.289 13.093 1.00 96.75 82 LEU A C 1
ATOM 612 O O . LEU A 1 82 ? -19.680 2.152 13.984 1.00 96.75 82 LEU A O 1
ATOM 616 N N . LYS A 1 83 ? -17.564 1.949 13.257 1.00 95.50 83 LYS A N 1
ATOM 617 C CA . LYS A 1 83 ? -17.043 1.384 14.504 1.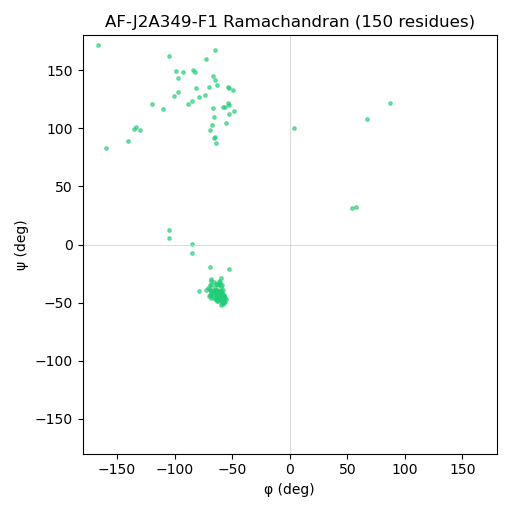00 95.50 83 LYS A CA 1
ATOM 618 C C . LYS A 1 83 ? -17.262 2.329 15.684 1.00 95.50 83 LYS A C 1
ATOM 620 O O . LYS A 1 83 ? -17.769 1.886 16.709 1.00 95.50 83 LYS A O 1
ATOM 625 N N . ALA A 1 84 ? -16.953 3.615 15.521 1.00 95.19 84 ALA A N 1
ATOM 626 C CA . ALA A 1 84 ? -17.130 4.629 16.555 1.00 95.19 84 ALA A CA 1
ATOM 627 C C . ALA A 1 84 ? -18.597 4.761 16.990 1.00 95.19 84 ALA A C 1
ATOM 629 O O . ALA A 1 84 ? -18.886 4.689 18.183 1.00 95.19 84 ALA A O 1
ATOM 630 N N . ARG A 1 85 ? -19.531 4.856 16.030 1.00 95.00 85 ARG A N 1
ATOM 631 C CA . ARG A 1 85 ? -20.978 4.943 16.307 1.00 95.00 85 ARG A CA 1
ATOM 632 C C . ARG A 1 85 ? -21.537 3.739 17.065 1.00 95.00 85 ARG A C 1
ATOM 634 O O . ARG A 1 85 ? -22.518 3.882 17.783 1.00 95.00 85 ARG A O 1
ATOM 641 N N . HIS A 1 86 ? -20.938 2.563 16.894 1.00 95.44 86 HIS A N 1
ATOM 642 C CA . HIS A 1 86 ? -21.371 1.324 17.543 1.00 95.44 86 HIS A CA 1
ATOM 643 C C . HIS A 1 86 ? -20.465 0.891 18.703 1.00 95.44 86 HIS A C 1
ATOM 645 O O . HIS A 1 86 ? -20.582 -0.241 19.167 1.00 95.44 86 HIS A O 1
ATOM 651 N N . HIS A 1 87 ? -19.559 1.761 19.166 1.00 92.56 87 HIS A N 1
ATOM 652 C CA . HIS A 1 87 ? -18.604 1.468 20.242 1.00 92.56 87 HIS A CA 1
ATOM 653 C C . HIS A 1 87 ? -17.761 0.200 20.000 1.00 92.56 87 HIS A C 1
ATOM 655 O O . HIS A 1 87 ? -17.369 -0.498 20.935 1.00 92.56 87 HIS A O 1
ATOM 661 N N . LEU A 1 88 ? -17.477 -0.1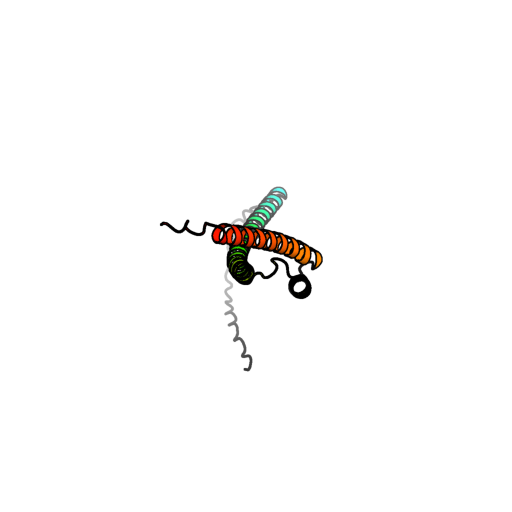11 18.733 1.00 93.69 88 LEU A N 1
ATOM 662 C CA . LEU A 1 88 ? -16.630 -1.234 18.349 1.00 93.69 88 LEU A CA 1
ATOM 663 C C . LEU A 1 88 ? -15.147 -0.852 18.451 1.00 93.69 88 LEU A C 1
ATOM 665 O O . LEU A 1 88 ? -14.783 0.297 18.178 1.00 93.69 88 LEU A O 1
ATOM 669 N N . PRO A 1 89 ? -14.261 -1.809 18.780 1.00 90.94 89 PRO A N 1
ATOM 670 C CA . PRO A 1 89 ? -12.842 -1.527 18.904 1.00 90.94 89 PRO A CA 1
ATOM 671 C C . PRO A 1 89 ? -12.224 -1.107 17.554 1.00 90.94 89 PRO A C 1
ATOM 673 O O . PRO A 1 89 ? -12.541 -1.676 16.497 1.00 90.94 89 PRO A O 1
ATOM 676 N N . PRO A 1 90 ? -11.293 -0.134 17.563 1.00 86.56 90 PRO A N 1
ATOM 677 C CA . PRO A 1 90 ? -10.630 0.338 16.348 1.00 86.56 90 PRO A CA 1
ATOM 678 C C . PRO A 1 90 ? -9.770 -0.758 15.696 1.00 86.56 90 PRO A C 1
ATOM 680 O O . PRO A 1 90 ? -9.772 -0.885 14.472 1.00 86.56 90 PRO A O 1
ATOM 683 N N . ALA A 1 91 ? -9.117 -1.603 16.497 1.00 89.62 91 ALA A N 1
ATOM 684 C CA . ALA A 1 91 ? -8.353 -2.761 16.028 1.00 89.62 91 A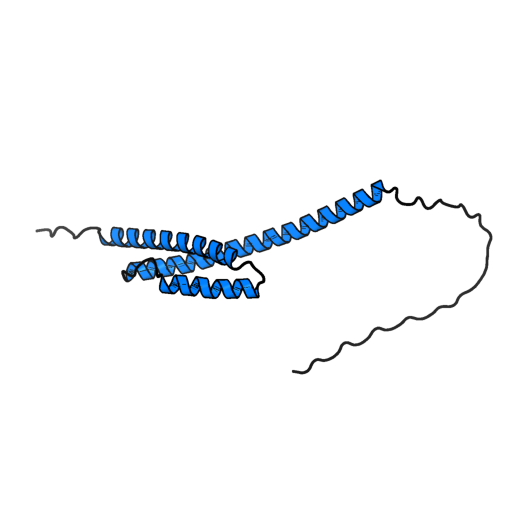LA A CA 1
ATOM 685 C C . ALA A 1 91 ? -9.209 -4.039 16.001 1.00 89.62 91 ALA A C 1
ATOM 687 O O . ALA A 1 91 ? -10.115 -4.199 16.820 1.00 89.62 91 ALA A O 1
ATOM 688 N N . ASP A 1 92 ? -8.911 -4.942 15.068 1.00 92.06 92 ASP A N 1
ATOM 689 C CA . ASP A 1 92 ? -9.545 -6.262 14.955 1.00 92.06 92 ASP A CA 1
ATOM 690 C C . ASP A 1 92 ? -8.470 -7.296 14.570 1.00 92.06 92 ASP A C 1
ATOM 692 O O . ASP A 1 92 ? -8.229 -7.530 13.379 1.00 92.06 92 ASP A O 1
ATOM 696 N N . PRO A 1 93 ? -7.805 -7.915 15.566 1.00 90.88 93 PRO A N 1
ATOM 697 C CA . PRO A 1 93 ? -6.671 -8.806 15.324 1.00 90.88 93 PRO A CA 1
ATOM 698 C C . PRO A 1 93 ? -7.006 -10.000 14.423 1.00 90.88 93 PRO A C 1
ATOM 700 O O . PRO A 1 93 ? -6.180 -10.419 13.611 1.00 90.88 93 PRO A O 1
ATOM 703 N N . ALA A 1 94 ? -8.226 -10.536 14.525 1.00 93.50 94 ALA A N 1
ATOM 704 C CA . ALA A 1 94 ? -8.660 -11.657 13.698 1.00 93.50 94 ALA A CA 1
ATOM 705 C C . ALA A 1 94 ? -8.808 -11.228 12.231 1.00 93.50 94 ALA A C 1
ATOM 707 O O . ALA A 1 94 ? -8.346 -11.919 11.316 1.00 93.50 94 ALA A O 1
ATOM 708 N N . ARG A 1 95 ? -9.400 -10.051 11.992 1.00 92.75 95 ARG A N 1
ATOM 709 C CA . ARG A 1 95 ? -9.505 -9.482 10.645 1.00 92.75 95 ARG A CA 1
ATOM 710 C C . ARG A 1 95 ? -8.140 -9.126 10.065 1.00 92.75 95 ARG A C 1
ATOM 712 O O . ARG A 1 95 ? -7.935 -9.329 8.868 1.00 92.75 95 ARG A O 1
ATOM 719 N N . GLU A 1 96 ? -7.233 -8.584 10.870 1.00 92.38 96 GLU A N 1
ATOM 720 C CA . GLU A 1 96 ? -5.866 -8.223 10.476 1.00 92.38 96 GLU A CA 1
ATOM 721 C C . GLU A 1 96 ? -5.061 -9.460 10.057 1.00 92.38 96 GLU A C 1
ATOM 723 O O . GLU A 1 96 ? -4.536 -9.486 8.941 1.00 92.38 96 GLU A O 1
ATOM 728 N N . ALA A 1 97 ? -5.083 -10.531 10.858 1.00 92.75 97 ALA A N 1
ATOM 729 C CA . ALA A 1 97 ? -4.435 -11.800 10.520 1.00 92.75 97 ALA A CA 1
ATOM 730 C C . ALA A 1 97 ? -4.949 -12.385 9.190 1.00 92.75 97 ALA A C 1
ATOM 732 O O . ALA A 1 97 ? -4.164 -12.794 8.333 1.00 92.75 97 ALA A O 1
ATOM 733 N N . ALA A 1 98 ? -6.267 -12.350 8.959 1.00 94.31 98 ALA A N 1
ATOM 734 C CA . ALA A 1 98 ? -6.856 -12.812 7.701 1.00 94.31 98 ALA A CA 1
ATOM 735 C C . ALA A 1 98 ? -6.456 -11.949 6.487 1.00 94.31 98 ALA A C 1
ATOM 737 O O . ALA A 1 98 ? -6.354 -12.461 5.368 1.00 94.31 98 ALA A O 1
ATOM 738 N N . GLN A 1 99 ? -6.244 -10.639 6.674 1.00 93.75 99 GLN A N 1
ATOM 739 C CA . GLN A 1 99 ? -5.747 -9.765 5.604 1.00 93.75 99 GLN A CA 1
ATOM 740 C C . GLN A 1 99 ? -4.299 -10.088 5.243 1.00 93.75 99 GLN A C 1
ATOM 742 O O . GLN A 1 99 ? -3.995 -10.148 4.052 1.00 93.75 99 GLN A O 1
ATOM 747 N N . ILE A 1 100 ? -3.444 -10.320 6.244 1.00 93.50 100 ILE A N 1
ATOM 748 C CA . ILE A 1 100 ? -2.036 -10.689 6.046 1.00 93.50 100 ILE A CA 1
ATOM 749 C C . ILE A 1 100 ? -1.945 -11.990 5.254 1.00 93.50 100 ILE A C 1
ATOM 751 O O . ILE A 1 100 ? -1.325 -12.016 4.194 1.00 93.50 100 ILE A O 1
ATOM 755 N N . GLU A 1 101 ? -2.642 -13.034 5.700 1.00 95.38 101 GLU A N 1
ATOM 756 C CA . GLU A 1 101 ? -2.631 -14.342 5.038 1.00 95.38 101 GLU A CA 1
ATOM 757 C C . GLU A 1 101 ? -3.104 -14.254 3.578 1.00 95.38 101 GLU A C 1
ATOM 759 O O . GLU A 1 101 ? -2.470 -14.775 2.661 1.00 95.38 101 GLU A O 1
ATOM 764 N N . ARG A 1 102 ? -4.200 -13.525 3.321 1.00 95.44 102 ARG A N 1
ATOM 765 C CA . ARG A 1 102 ? -4.677 -13.310 1.949 1.00 95.44 102 ARG A CA 1
ATOM 766 C C . ARG A 1 102 ? -3.663 -12.539 1.103 1.00 95.44 102 ARG A C 1
ATOM 768 O O . ARG A 1 102 ? -3.528 -12.845 -0.079 1.00 95.44 102 ARG A O 1
ATOM 775 N N . LEU A 1 103 ? -3.005 -11.524 1.661 1.00 94.50 103 LEU A N 1
ATOM 776 C CA . LEU A 1 103 ? -2.064 -10.703 0.904 1.00 94.50 103 LEU A CA 1
ATOM 777 C C . LEU A 1 103 ? -0.779 -11.461 0.573 1.00 94.50 103 LEU A C 1
ATOM 779 O O . LEU A 1 103 ? -0.280 -11.307 -0.536 1.00 94.50 103 LEU A O 1
ATOM 783 N N . ARG A 1 104 ? -0.281 -12.302 1.485 1.00 95.00 104 ARG A N 1
ATOM 784 C CA . ARG A 1 104 ? 0.884 -13.156 1.222 1.00 95.00 104 ARG A CA 1
ATOM 785 C C . ARG A 1 104 ? 0.654 -14.038 -0.005 1.00 95.00 104 ARG A C 1
ATOM 787 O O . ARG A 1 104 ? 1.481 -14.024 -0.907 1.00 95.00 104 ARG A O 1
ATOM 794 N N . ARG A 1 105 ? -0.519 -14.674 -0.108 1.00 96.44 105 ARG A N 1
ATOM 795 C CA . ARG A 1 105 ? -0.902 -15.459 -1.297 1.00 96.44 105 ARG A CA 1
ATOM 796 C C . ARG A 1 105 ? -0.947 -14.622 -2.578 1.00 96.44 105 ARG A C 1
ATOM 798 O O . ARG A 1 105 ? -0.383 -15.015 -3.588 1.00 96.44 105 ARG A O 1
ATOM 805 N N . LEU A 1 106 ? -1.554 -13.433 -2.529 1.00 96.56 106 LEU A N 1
ATOM 806 C CA . LEU A 1 106 ? -1.579 -12.531 -3.690 1.00 96.56 106 LEU A CA 1
ATOM 807 C C . LEU A 1 106 ? -0.177 -12.068 -4.110 1.00 96.56 106 LEU A C 1
ATOM 809 O O . LEU A 1 106 ? 0.065 -11.860 -5.296 1.00 96.56 106 LEU A O 1
ATOM 813 N N . ALA A 1 107 ? 0.733 -11.884 -3.151 1.00 96.38 107 ALA A N 1
ATOM 814 C CA . ALA A 1 107 ? 2.115 -11.526 -3.433 1.00 96.38 107 ALA A CA 1
ATOM 815 C C . ALA A 1 107 ? 2.844 -12.670 -4.149 1.00 96.38 107 ALA A C 1
ATOM 817 O O . ALA A 1 107 ? 3.481 -12.425 -5.171 1.00 96.38 107 ALA A O 1
ATOM 818 N N . GLU A 1 108 ? 2.676 -13.910 -3.681 1.00 96.94 108 GLU A N 1
ATOM 819 C CA . GLU A 1 108 ? 3.227 -15.106 -4.332 1.00 96.94 108 GLU A CA 1
ATOM 820 C C . GLU A 1 108 ? 2.735 -15.231 -5.782 1.00 96.94 108 GLU A C 1
ATOM 822 O O . GLU A 1 108 ? 3.553 -15.338 -6.699 1.00 96.94 108 GLU A O 1
ATOM 827 N N . ASP A 1 109 ? 1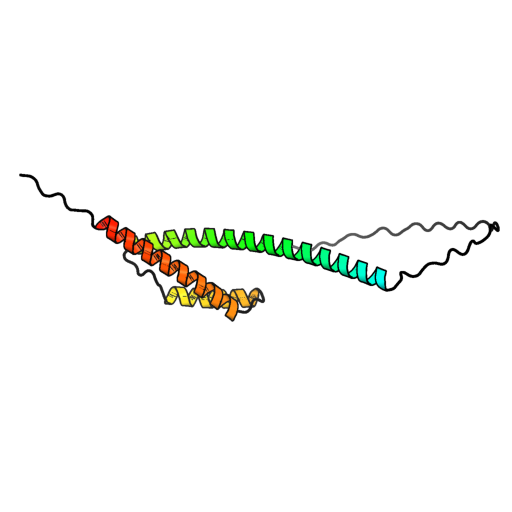.423 -15.105 -6.005 1.00 97.56 109 ASP A N 1
ATOM 828 C CA . ASP A 1 109 ? 0.814 -15.153 -7.342 1.00 97.56 109 ASP A CA 1
ATOM 829 C C . ASP A 1 109 ? 1.358 -14.052 -8.271 1.00 97.56 109 ASP A C 1
ATOM 831 O O . ASP A 1 109 ? 1.564 -14.265 -9.470 1.00 97.56 109 ASP A O 1
ATOM 835 N N . ALA A 1 110 ? 1.629 -12.868 -7.715 1.00 96.38 110 ALA A N 1
ATOM 836 C CA . ALA A 1 110 ? 2.164 -11.716 -8.436 1.00 96.38 110 ALA A CA 1
ATOM 837 C C . ALA A 1 110 ? 3.6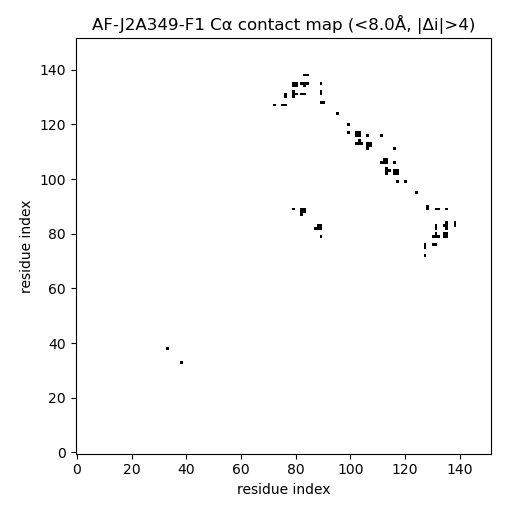99 -11.718 -8.568 1.00 96.38 110 ALA A C 1
ATOM 839 O O . ALA A 1 110 ? 4.253 -10.789 -9.160 1.00 96.38 110 ALA A O 1
ATOM 840 N N . LYS A 1 111 ? 4.397 -12.737 -8.041 1.00 96.81 111 LYS A N 1
ATOM 841 C CA . LYS A 1 111 ? 5.870 -12.803 -7.958 1.00 96.81 111 LYS A CA 1
ATOM 842 C C . LYS A 1 111 ? 6.495 -11.629 -7.189 1.00 96.81 111 LYS A C 1
ATOM 844 O O . LYS A 1 111 ? 7.609 -11.200 -7.489 1.00 96.81 111 LYS A O 1
ATOM 849 N N . LEU A 1 112 ? 5.775 -11.116 -6.197 1.00 96.38 112 LEU A N 1
ATOM 850 C CA . LEU A 1 112 ? 6.251 -10.140 -5.224 1.00 96.38 112 LEU A CA 1
ATOM 851 C C . LEU A 1 112 ? 6.684 -10.872 -3.948 1.00 96.38 112 LEU A C 1
ATOM 853 O O . LEU A 1 112 ? 6.037 -11.830 -3.536 1.00 96.38 112 LEU A O 1
ATOM 857 N N . ASP A 1 113 ? 7.751 -10.407 -3.295 1.00 97.25 113 ASP A N 1
ATOM 858 C CA . ASP A 1 113 ? 8.184 -10.966 -2.009 1.00 97.25 113 ASP A CA 1
ATOM 859 C C . ASP A 1 113 ? 7.050 -10.874 -0.958 1.00 97.25 113 ASP A C 1
ATOM 861 O O . ASP A 1 113 ? 6.634 -9.762 -0.601 1.00 97.25 113 ASP A O 1
ATOM 865 N N . PRO A 1 114 ? 6.558 -12.007 -0.417 1.00 96.06 114 PRO A N 1
ATOM 866 C CA . PRO A 1 114 ? 5.494 -12.004 0.584 1.00 96.06 114 PRO A CA 1
ATOM 867 C C . PRO A 1 114 ? 5.880 -11.262 1.865 1.00 96.06 114 PRO A C 1
ATOM 869 O O . PRO A 1 114 ? 5.022 -10.645 2.496 1.00 96.06 114 PRO A O 1
ATOM 872 N N . ALA A 1 115 ? 7.164 -11.275 2.243 1.00 95.19 115 ALA A N 1
ATOM 873 C CA . ALA A 1 115 ? 7.637 -10.556 3.422 1.00 95.19 115 ALA A CA 1
ATOM 874 C C . ALA A 1 115 ? 7.580 -9.036 3.213 1.00 95.19 115 ALA A C 1
ATOM 876 O O . ALA A 1 115 ? 7.222 -8.292 4.129 1.00 95.19 115 ALA A O 1
ATOM 877 N N . PHE A 1 116 ? 7.894 -8.561 2.006 1.00 95.62 116 PHE A N 1
ATOM 878 C CA . PHE A 1 116 ? 7.703 -7.162 1.635 1.00 95.62 116 PHE A CA 1
ATOM 879 C C . PHE A 1 116 ? 6.219 -6.771 1.631 1.00 95.62 116 PHE A C 1
ATOM 881 O O . PHE A 1 116 ? 5.858 -5.755 2.228 1.00 95.62 116 PHE A O 1
ATOM 888 N N . ALA A 1 117 ? 5.353 -7.587 1.024 1.00 94.25 117 ALA A N 1
ATOM 889 C CA . ALA A 1 117 ? 3.914 -7.326 0.981 1.00 94.25 117 ALA A CA 1
ATOM 890 C C . ALA A 1 117 ? 3.303 -7.228 2.389 1.00 94.25 117 ALA A C 1
ATOM 892 O O . ALA A 1 117 ? 2.516 -6.323 2.671 1.00 94.25 117 ALA A O 1
ATOM 893 N N . GLU A 1 118 ? 3.711 -8.115 3.297 1.00 94.62 118 GLU A N 1
ATOM 894 C CA . GLU A 1 118 ? 3.295 -8.086 4.696 1.00 94.62 118 GLU A CA 1
ATOM 895 C C . GLU A 1 118 ? 3.762 -6.813 5.416 1.00 94.62 118 GLU A C 1
ATOM 897 O O . GLU A 1 118 ? 2.952 -6.142 6.057 1.00 94.62 118 GLU A O 1
ATOM 902 N N . LYS A 1 119 ? 5.036 -6.421 5.271 1.00 95.62 119 LYS A N 1
ATOM 903 C CA . LYS A 1 119 ? 5.555 -5.165 5.848 1.00 95.62 119 LYS A CA 1
ATOM 904 C C . LYS A 1 119 ? 4.767 -3.952 5.361 1.00 95.62 119 LYS A C 1
ATOM 906 O O . LYS A 1 119 ? 4.393 -3.100 6.167 1.00 95.62 119 LYS A O 1
ATOM 911 N N . PHE A 1 120 ? 4.493 -3.891 4.060 1.00 93.19 120 PHE A N 1
ATOM 912 C CA . PHE A 1 120 ? 3.706 -2.816 3.468 1.00 93.19 120 PHE A CA 1
ATOM 913 C C . PHE A 1 120 ? 2.278 -2.785 4.028 1.00 93.19 120 PHE A C 1
ATOM 915 O O . PHE A 1 120 ? 1.785 -1.728 4.417 1.00 93.19 120 PHE A O 1
ATOM 922 N N . LEU A 1 121 ? 1.616 -3.938 4.146 1.00 90.56 121 LEU A N 1
ATOM 923 C CA . LEU A 1 121 ? 0.270 -4.000 4.712 1.00 90.56 121 LEU A CA 1
ATOM 924 C C . LEU A 1 121 ? 0.229 -3.606 6.184 1.00 90.56 121 LEU A C 1
ATOM 926 O O . LEU A 1 121 ? -0.673 -2.871 6.577 1.00 90.56 121 LEU A O 1
ATOM 930 N N . ASN A 1 122 ? 1.194 -4.061 6.981 1.00 93.31 122 ASN A N 1
ATOM 931 C CA . ASN A 1 122 ? 1.295 -3.702 8.394 1.00 93.31 122 ASN A CA 1
ATOM 932 C C . ASN A 1 122 ? 1.442 -2.187 8.572 1.00 93.31 122 ASN A C 1
ATOM 934 O O . ASN A 1 122 ? 0.780 -1.607 9.432 1.00 93.31 122 ASN A O 1
ATOM 938 N N . PHE A 1 123 ? 2.228 -1.533 7.711 1.00 95.25 123 PHE A N 1
ATOM 939 C CA . PHE A 1 123 ? 2.312 -0.074 7.674 1.00 95.25 123 PHE A CA 1
ATOM 940 C C . PHE A 1 123 ? 0.942 0.571 7.402 1.00 95.25 123 PHE A C 1
ATOM 942 O O . PHE A 1 123 ? 0.490 1.424 8.167 1.00 95.25 123 PHE A O 1
ATOM 949 N N . ILE A 1 124 ? 0.230 0.116 6.367 1.00 93.38 124 ILE A N 1
ATOM 950 C CA . ILE A 1 124 ? -1.092 0.654 6.022 1.00 93.38 124 ILE A CA 1
ATOM 951 C C . ILE A 1 124 ? -2.129 0.400 7.133 1.00 93.38 124 ILE A C 1
ATOM 953 O O . ILE A 1 124 ? -2.947 1.275 7.419 1.00 93.38 124 ILE A O 1
ATOM 957 N N . ILE A 1 125 ? -2.126 -0.779 7.764 1.00 91.94 125 ILE A N 1
ATOM 958 C CA . ILE A 1 125 ? -3.022 -1.106 8.887 1.00 91.94 125 ILE A CA 1
ATOM 959 C C . ILE A 1 125 ? -2.750 -0.178 10.073 1.00 91.94 125 ILE A C 1
ATOM 961 O O . ILE A 1 125 ? -3.703 0.349 10.646 1.00 91.94 125 ILE A O 1
ATOM 965 N N . GLY A 1 126 ? -1.479 0.072 10.402 1.00 93.88 126 GLY A N 1
ATOM 966 C CA . GLY A 1 126 ? -1.098 0.995 11.472 1.00 93.88 126 GLY A CA 1
ATOM 967 C C . GLY A 1 126 ? -1.704 2.388 11.285 1.00 93.88 126 GLY A C 1
ATOM 968 O O . GLY A 1 126 ? -2.334 2.921 12.202 1.00 93.88 126 GLY A O 1
ATOM 969 N N . GLU A 1 127 ? -1.612 2.935 10.071 1.00 95.44 127 GLU A N 1
ATOM 970 C CA . GLU A 1 127 ? -2.219 4.230 9.741 1.00 95.44 127 GLU A CA 1
ATOM 971 C C . GLU A 1 127 ? -3.751 4.214 9.837 1.00 95.44 127 GLU A C 1
ATOM 973 O O . GLU A 1 127 ? -4.360 5.154 10.353 1.00 95.44 127 GLU A O 1
ATOM 978 N N . VAL A 1 128 ? -4.399 3.130 9.402 1.00 95.06 128 VAL A N 1
ATOM 979 C CA . VAL A 1 128 ? -5.858 2.978 9.519 1.00 95.06 128 VAL A CA 1
ATOM 980 C C . VAL A 1 128 ? -6.304 2.947 10.982 1.00 95.06 128 VAL A C 1
ATOM 982 O O . VAL A 1 128 ? -7.240 3.658 11.347 1.00 95.06 128 VAL A O 1
ATOM 985 N N . VAL A 1 129 ? -5.632 2.166 11.834 1.00 93.00 129 VAL A N 1
ATOM 986 C CA . VAL A 1 129 ? -5.968 2.069 13.264 1.00 93.00 129 VAL A CA 1
ATOM 987 C C . VAL A 1 129 ? -5.788 3.422 13.954 1.00 93.00 129 VAL A C 1
ATOM 989 O O . VAL A 1 129 ? -6.638 3.816 14.757 1.00 93.00 129 VAL A O 1
ATOM 992 N N . ARG A 1 130 ? -4.733 4.174 13.611 1.00 94.00 130 ARG A N 1
ATOM 993 C CA . ARG A 1 130 ? -4.528 5.548 14.095 1.00 94.00 130 ARG A CA 1
ATOM 994 C C . ARG A 1 130 ? -5.699 6.459 13.714 1.00 94.00 130 ARG A C 1
ATOM 996 O O . ARG A 1 130 ? -6.201 7.186 14.570 1.00 94.00 130 ARG A O 1
ATOM 1003 N N . HIS A 1 131 ? -6.176 6.394 12.470 1.00 93.12 131 HIS A N 1
ATOM 1004 C CA . HIS A 1 131 ? -7.348 7.161 12.035 1.00 93.12 131 HIS A CA 1
ATOM 1005 C C . HIS A 1 131 ? -8.633 6.748 12.759 1.00 93.12 131 HIS A C 1
ATOM 1007 O O . HIS A 1 131 ? -9.419 7.616 13.131 1.00 93.12 131 HIS A O 1
ATOM 1013 N N . HIS A 1 132 ? -8.848 5.452 12.995 1.00 94.69 132 HIS A N 1
ATOM 1014 C CA . HIS A 1 132 ? -10.029 4.971 13.723 1.00 94.69 132 HIS A CA 1
ATOM 1015 C C . HIS A 1 132 ? -10.061 5.474 15.159 1.00 94.69 132 HIS A C 1
ATOM 1017 O O . HIS A 1 132 ? -11.118 5.905 15.611 1.00 94.69 132 HIS A O 1
ATOM 1023 N N . ARG A 1 133 ? -8.913 5.475 15.848 1.00 93.19 133 ARG A N 1
ATOM 1024 C CA . ARG A 1 133 ? -8.793 6.066 17.189 1.00 93.19 133 ARG A CA 1
ATOM 1025 C C . ARG A 1 133 ? -9.191 7.541 17.172 1.00 93.19 133 ARG A C 1
ATOM 1027 O O . ARG A 1 133 ? -10.118 7.917 17.870 1.00 93.19 133 ARG A O 1
ATOM 1034 N N . ALA A 1 134 ? -8.618 8.327 16.259 1.00 92.75 134 ALA A N 1
ATOM 1035 C CA . ALA A 1 134 ? -8.953 9.745 16.140 1.00 92.75 134 ALA A CA 1
ATOM 1036 C C . ALA A 1 134 ? -10.442 10.007 15.819 1.00 92.75 134 ALA A C 1
ATOM 1038 O O . ALA A 1 134 ? -10.994 11.016 16.247 1.00 92.75 134 ALA A O 1
ATOM 1039 N N . ILE A 1 135 ? -11.100 9.142 15.035 1.00 92.50 135 ILE A N 1
ATOM 1040 C CA . ILE A 1 135 ? -12.546 9.242 14.764 1.00 92.50 135 ILE A CA 1
ATOM 1041 C C . ILE A 1 135 ? -13.360 8.924 16.025 1.00 92.50 135 ILE A C 1
ATOM 1043 O O . ILE A 1 135 ? -14.328 9.629 16.315 1.00 92.50 135 ILE A O 1
ATOM 1047 N N . ALA A 1 136 ? -12.975 7.883 16.768 1.00 91.44 136 ALA A N 1
ATOM 1048 C CA . ALA A 1 136 ? -13.633 7.511 18.015 1.00 91.44 136 ALA A CA 1
ATOM 1049 C C . ALA A 1 136 ? -13.537 8.636 19.056 1.00 91.44 136 ALA A C 1
ATOM 1051 O O . ALA A 1 136 ? -14.567 9.017 19.605 1.00 91.44 136 ALA A O 1
ATOM 1052 N N . ASP A 1 137 ? -12.350 9.223 19.235 1.00 90.69 137 ASP A N 1
ATOM 1053 C CA . ASP A 1 137 ? -12.111 10.319 20.184 1.00 90.69 137 ASP A CA 1
ATOM 1054 C C . ASP A 1 137 ? -13.007 11.532 19.870 1.00 90.69 137 ASP A C 1
ATOM 1056 O O . ASP A 1 137 ? -13.767 11.987 20.724 1.00 90.69 137 ASP A O 1
ATOM 1060 N N . ARG A 1 138 ? -13.045 11.980 18.603 1.00 90.12 138 ARG A N 1
ATOM 1061 C CA . ARG A 1 138 ? -13.923 13.090 18.173 1.00 90.12 138 ARG A CA 1
ATOM 1062 C C . ARG A 1 138 ? -15.411 12.794 18.353 1.00 90.12 138 ARG A C 1
ATOM 1064 O O . ARG A 1 138 ? -16.196 13.699 18.619 1.00 90.12 138 ARG A O 1
ATOM 1071 N N . THR A 1 139 ? -15.817 11.538 18.165 1.00 86.94 139 THR A N 1
ATOM 1072 C CA . THR A 1 139 ? -17.219 11.130 18.347 1.00 86.94 139 THR A CA 1
ATOM 1073 C C . THR A 1 139 ? -17.608 11.177 19.827 1.00 86.94 139 THR A C 1
ATOM 1075 O O . THR A 1 139 ? -18.738 11.537 20.146 1.00 86.94 139 THR A O 1
ATOM 1078 N N . GLN A 1 140 ? -16.679 10.851 20.731 1.00 77.19 140 GLN A N 1
ATOM 1079 C CA . GLN A 1 140 ? -16.893 10.938 22.177 1.00 77.19 140 GLN A CA 1
ATOM 1080 C C . GLN A 1 140 ? -16.922 12.390 22.672 1.00 77.19 140 GLN A C 1
ATOM 1082 O O . GLN A 1 140 ? -17.778 12.722 23.487 1.00 77.19 140 GLN A O 1
ATOM 1087 N N . GLU A 1 141 ? -16.061 13.265 22.144 1.00 72.50 141 GLU A N 1
ATOM 1088 C CA . GLU A 1 141 ? -16.073 14.705 22.454 1.00 72.50 141 GLU A CA 1
ATOM 1089 C C . GLU A 1 141 ? -17.370 15.386 21.987 1.00 72.50 141 GLU A C 1
ATOM 1091 O O . GLU A 1 141 ? -17.980 16.136 22.744 1.00 72.50 141 GLU A O 1
ATOM 1096 N N . GLY A 1 142 ? -17.852 15.069 20.779 1.00 64.25 142 GLY A N 1
ATOM 1097 C CA . GLY A 1 142 ? -19.116 15.605 20.256 1.00 64.25 142 GLY A CA 1
ATOM 1098 C C . GLY A 1 142 ? -20.373 15.089 20.971 1.00 64.25 142 GLY A C 1
ATOM 1099 O O . GLY A 1 142 ? -21.425 15.716 20.885 1.00 64.25 142 GLY A O 1
ATOM 1100 N N . ALA A 1 143 ? -20.277 13.969 21.692 1.00 61.16 143 ALA A N 1
ATOM 1101 C CA . ALA A 1 143 ? -21.353 13.456 22.541 1.00 61.16 143 ALA A CA 1
ATOM 1102 C C . ALA A 1 143 ? -21.370 14.086 23.951 1.00 61.16 143 ALA A C 1
ATOM 1104 O O . ALA A 1 143 ? -22.300 13.822 24.711 1.00 61.16 143 ALA A O 1
ATOM 1105 N N . ALA A 1 144 ? -20.355 14.885 24.311 1.00 57.03 144 ALA A N 1
ATOM 1106 C CA . ALA A 1 144 ? -20.136 15.396 25.667 1.00 57.03 144 ALA A CA 1
ATOM 1107 C C . ALA A 1 144 ? -20.498 16.888 25.882 1.00 57.03 144 ALA A C 1
ATOM 1109 O O . ALA A 1 144 ? -20.276 17.397 26.981 1.00 57.03 144 ALA A O 1
ATOM 1110 N N . GLU A 1 145 ? -21.078 17.595 24.901 1.00 56.78 145 GLU A N 1
ATOM 1111 C CA . GLU A 1 145 ? -21.626 18.957 25.100 1.00 56.78 145 GLU A CA 1
ATOM 1112 C C . GLU A 1 145 ? -23.067 18.958 25.666 1.00 56.78 145 GLU A C 1
ATOM 1114 O O . GLU A 1 145 ? -23.809 17.992 25.485 1.00 56.78 145 GLU A O 1
ATOM 1119 N N . PRO A 1 146 ? -23.456 19.996 26.440 1.00 52.34 146 PRO A N 1
ATOM 1120 C CA . PRO A 1 146 ? -23.954 19.790 27.797 1.00 52.34 146 PRO A CA 1
ATOM 1121 C C . PRO A 1 146 ? -25.482 19.803 27.913 1.00 52.34 146 PRO A C 1
ATOM 1123 O O . PRO A 1 146 ? -26.180 20.539 27.219 1.00 52.34 146 PRO A O 1
ATOM 1126 N N . ALA A 1 147 ? -25.988 19.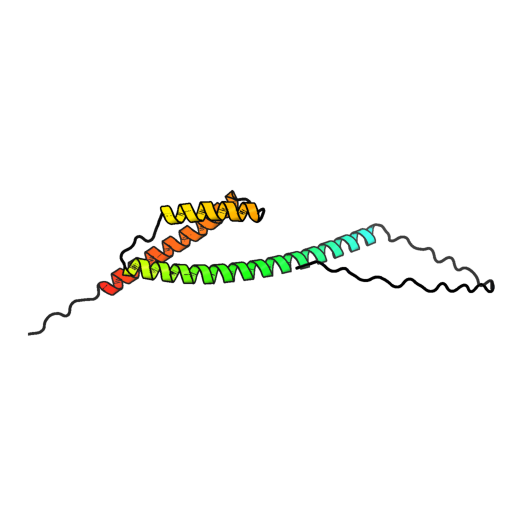028 28.877 1.00 61.41 147 ALA A N 1
ATOM 1127 C CA . ALA A 1 147 ? -27.359 19.128 29.362 1.00 61.41 147 ALA A CA 1
ATOM 1128 C C . ALA A 1 147 ? -27.667 20.579 29.774 1.00 61.41 147 ALA A C 1
ATOM 1130 O O . ALA A 1 147 ? -26.995 21.135 30.647 1.00 61.41 147 ALA A O 1
ATOM 1131 N N . GLU A 1 148 ? -28.670 21.180 29.130 1.00 60.75 148 GLU A N 1
ATOM 1132 C CA . GLU A 1 148 ? -29.209 22.494 29.485 1.00 60.75 148 GLU A CA 1
ATOM 1133 C C . GLU A 1 148 ? -29.503 22.568 30.993 1.00 60.75 148 GLU A C 1
ATOM 1135 O O . GLU A 1 148 ? -30.146 21.660 31.537 1.00 60.75 148 GLU A O 1
ATOM 1140 N N . PRO A 1 149 ? -29.087 23.637 31.698 1.00 60.69 149 PRO A N 1
ATOM 1141 C CA . PRO A 1 149 ? -29.560 23.858 33.051 1.00 60.69 149 PRO A CA 1
ATOM 1142 C C . PRO A 1 149 ? -31.057 24.173 32.983 1.00 60.69 149 PRO A C 1
ATOM 1144 O O . PRO A 1 149 ? -31.466 25.170 32.388 1.00 60.69 149 PRO A O 1
ATOM 1147 N N . ALA A 1 150 ? -31.868 23.305 33.593 1.00 57.75 150 ALA A N 1
ATOM 1148 C CA . ALA A 1 150 ? -33.299 23.508 33.763 1.00 57.75 150 ALA A CA 1
ATOM 1149 C C . ALA A 1 150 ? -33.548 24.875 34.416 1.00 57.75 150 ALA A C 1
ATOM 1151 O O . ALA A 1 150 ? -33.166 25.118 35.562 1.00 57.75 150 ALA A O 1
ATOM 1152 N N . ALA A 1 151 ? -34.148 25.780 33.649 1.00 62.00 151 ALA A N 1
ATOM 1153 C CA . ALA A 1 151 ? -34.572 27.079 34.125 1.00 62.00 151 ALA A CA 1
ATOM 1154 C C . ALA A 1 151 ? -35.891 26.948 34.900 1.00 62.00 151 ALA A C 1
ATOM 1156 O O . ALA A 1 151 ? -36.874 26.462 34.341 1.00 62.00 151 ALA A O 1
ATOM 1157 N N . GLY A 1 152 ? -35.902 27.478 36.127 1.00 57.00 152 GLY A N 1
ATOM 1158 C CA . GLY A 1 152 ? -37.101 27.992 36.806 1.00 57.00 152 GLY A CA 1
ATOM 1159 C C . GLY A 1 152 ? -37.762 27.058 37.799 1.00 57.00 152 GLY A C 1
ATOM 1160 O O . GLY A 1 152 ? -38.638 26.284 37.366 1.00 57.00 152 GLY A O 1
#

Nearest PDB structures (foldseek):
  3rmi-assembly1_A-2  TM=9.725E-01  e=9.449E-09  Bartonella henselae str. Houston-1
  5vht-assembly1_B  TM=9.296E-01  e=5.330E-04  Escherichia coli K-12
  5ts9-assembly1_A  TM=8.306E-01  e=2.607E-02  Paraburkholderia phymatum STM815
  8cq6-assembly1_D  TM=8.606E-01  e=1.129E+00  Duganella sacchari
  8cq6-assembly1_A  TM=8.980E-01  e=1.275E+00  Duganella sacchari